Protein AF-A0A024CBB7-F1 (afdb_monomer_lite)

Radius of gyration: 13.37 Å; chains: 1; bounding box: 32×17×32 Å

Sequence (42 aa):
LVTDIPATTGTNFGNEIVSYENPRPTSGIHRIVLVLFRQLGR

Foldseek 3Di:
DWDDADPPGDRVRTHCPDDDDDDDDDDDDDDDDDDDDDDPPD

Organism: Brassica napus (NCBI:txid3708)

Secondary structure (DSSP, 8-state):
-EE-PPTT--GGGSEESS--------SS-----------S--

InterPro domains:
  IPR036610 PEBP-like superfamily [G3DSA:3.90.280.10] (1-42)
  IPR036610 PEBP-like superfamily [SSF49777] (1-40)

Structure (mmCIF, N/CA/C/O backbone):
data_AF-A0A024CBB7-F1
#
_entry.id   AF-A0A024CBB7-F1
#
loop_
_atom_site.group_PDB
_atom_site.id
_atom_site.type_symbol
_atom_site.label_atom_id
_atom_site.label_alt_id
_atom_site.label_comp_id
_atom_site.label_asym_id
_atom_site.label_entity_id
_atom_site.label_seq_id
_atom_site.pdbx_PDB_ins_code
_atom_site.Cartn_x
_atom_site.Cartn_y
_atom_site.Cartn_z
_atom_site.occupancy
_atom_site.B_iso_or_equiv
_atom_site.auth_seq_id
_atom_site.auth_comp_id
_atom_site.auth_asym_id
_atom_site.auth_atom_id
_atom_site.pdbx_PDB_model_num
ATOM 1 N N . LEU A 1 1 ? 1.549 -3.899 0.512 1.00 97.94 1 LEU A N 1
ATOM 2 C CA . LEU A 1 1 ? 0.096 -4.162 0.659 1.00 97.94 1 LEU A CA 1
ATOM 3 C C . LEU A 1 1 ? -0.265 -3.888 2.103 1.00 97.94 1 LEU A C 1
ATOM 5 O O . LEU A 1 1 ? 0.312 -4.519 2.980 1.00 97.94 1 LEU A O 1
ATOM 9 N N . VAL A 1 2 ? -1.165 -2.938 2.334 1.00 98.56 2 VAL A N 1
ATOM 10 C CA . VAL A 1 2 ? -1.595 -2.545 3.680 1.00 98.56 2 VAL A CA 1
ATOM 11 C C . VAL A 1 2 ? -3.100 -2.764 3.776 1.00 98.56 2 VAL A C 1
ATOM 13 O O . VAL A 1 2 ? -3.829 -2.314 2.891 1.00 98.56 2 VAL A O 1
ATOM 16 N N . THR A 1 3 ? -3.546 -3.477 4.806 1.00 98.00 3 THR A N 1
ATOM 17 C CA . THR A 1 3 ? -4.963 -3.759 5.087 1.00 98.00 3 THR A CA 1
ATOM 18 C C . THR A 1 3 ? -5.407 -3.067 6.371 1.00 98.00 3 THR A C 1
ATOM 20 O O . THR A 1 3 ? -4.586 -2.509 7.094 1.00 98.00 3 THR A O 1
ATOM 23 N N . ASP A 1 4 ? -6.709 -3.080 6.651 1.00 97.56 4 ASP A N 1
ATOM 24 C CA . ASP A 1 4 ? -7.301 -2.678 7.933 1.00 97.56 4 ASP A CA 1
ATOM 25 C C . ASP A 1 4 ? -6.988 -1.228 8.335 1.00 97.56 4 ASP A C 1
ATOM 27 O O . ASP A 1 4 ? -6.820 -0.918 9.510 1.00 97.56 4 ASP A O 1
ATOM 31 N N . ILE A 1 5 ? -6.894 -0.329 7.347 1.00 98.00 5 ILE A N 1
ATOM 32 C CA . ILE A 1 5 ? -6.662 1.104 7.564 1.00 98.00 5 ILE A CA 1
ATOM 33 C C . ILE A 1 5 ? -7.960 1.738 8.092 1.00 98.00 5 ILE A C 1
ATOM 35 O O . ILE A 1 5 ? -8.946 1.784 7.346 1.00 98.00 5 ILE A O 1
ATOM 39 N N . PRO A 1 6 ? -7.992 2.282 9.326 1.00 97.50 6 PRO A N 1
ATOM 40 C CA . PRO A 1 6 ? -9.185 2.946 9.840 1.00 97.50 6 PRO A CA 1
ATOM 41 C C . PRO A 1 6 ? -9.581 4.160 8.988 1.00 97.50 6 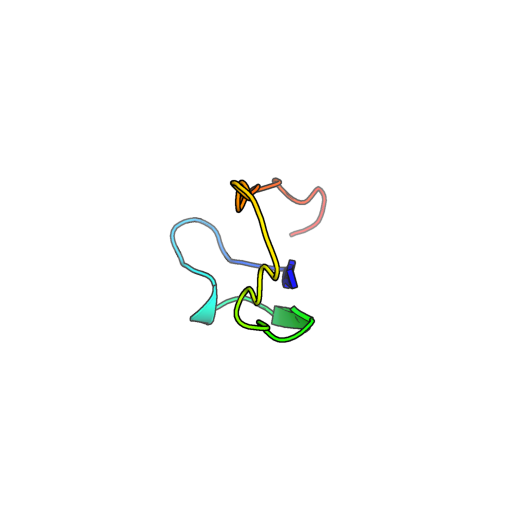PRO A C 1
ATOM 43 O O . PRO A 1 6 ? -8.725 4.918 8.517 1.00 97.50 6 PRO A O 1
ATOM 46 N N . ALA A 1 7 ? -10.886 4.389 8.818 1.00 96.56 7 ALA A N 1
ATOM 47 C CA . ALA A 1 7 ? -11.391 5.536 8.064 1.00 96.56 7 ALA A CA 1
ATOM 48 C C . ALA A 1 7 ? -10.803 6.853 8.592 1.00 96.56 7 ALA A C 1
ATOM 50 O O . ALA A 1 7 ? -10.628 7.019 9.797 1.00 96.56 7 ALA A O 1
ATOM 51 N N . THR A 1 8 ? -10.527 7.801 7.691 1.00 97.19 8 THR A N 1
ATOM 52 C CA . THR A 1 8 ? -9.894 9.107 7.990 1.00 97.19 8 THR A CA 1
ATOM 53 C C . THR A 1 8 ? -8.452 9.053 8.517 1.00 97.19 8 THR A C 1
ATOM 55 O O . THR A 1 8 ? -7.875 10.101 8.791 1.00 97.19 8 THR A O 1
ATOM 58 N N . THR A 1 9 ? -7.842 7.865 8.608 1.00 97.44 9 THR A N 1
ATOM 59 C CA . THR A 1 9 ? -6.420 7.693 8.952 1.00 97.44 9 THR A CA 1
ATOM 60 C C . THR A 1 9 ? -5.576 7.366 7.707 1.00 97.44 9 THR A C 1
ATOM 62 O O . THR A 1 9 ? -5.983 7.660 6.582 1.00 97.44 9 THR A O 1
ATOM 65 N N . GLY A 1 10 ? -4.382 6.794 7.889 1.00 97.38 10 GLY A N 1
ATOM 66 C CA . GLY A 1 10 ? -3.459 6.438 6.809 1.00 97.38 10 GLY A CA 1
ATOM 67 C C . GLY A 1 10 ? -2.772 5.093 7.039 1.00 97.38 10 GLY A C 1
ATOM 68 O O . GLY A 1 10 ? -2.993 4.431 8.050 1.00 97.38 10 GLY A O 1
ATOM 69 N N . THR A 1 11 ? -1.896 4.702 6.113 1.00 97.88 11 THR A N 1
ATOM 70 C CA . THR A 1 11 ? -1.232 3.384 6.096 1.00 97.88 11 THR A CA 1
ATOM 71 C C . THR A 1 11 ? -0.460 3.052 7.373 1.00 97.88 11 THR A C 1
ATOM 73 O O . THR A 1 11 ? -0.374 1.883 7.724 1.00 97.88 11 THR A O 1
ATOM 76 N N . ASN A 1 12 ? 0.039 4.057 8.102 1.00 98.06 12 ASN A N 1
ATOM 77 C CA . ASN A 1 12 ? 0.747 3.870 9.378 1.00 98.06 12 ASN A CA 1
ATOM 78 C C . ASN A 1 12 ? -0.145 3.316 10.504 1.00 98.06 12 ASN A C 1
ATOM 80 O O . ASN A 1 12 ? 0.373 2.853 11.513 1.00 98.06 12 ASN A O 1
ATOM 84 N N . PHE A 1 13 ? -1.467 3.401 10.350 1.00 98.06 13 PHE A N 1
ATOM 85 C CA . PHE A 1 13 ? -2.452 2.863 11.291 1.00 98.06 13 PHE A CA 1
ATOM 86 C C . PHE A 1 13 ? -3.050 1.532 10.814 1.00 98.06 13 PHE A C 1
ATOM 88 O O . PHE A 1 13 ? -3.881 0.961 11.516 1.00 98.06 13 PHE A O 1
ATOM 95 N N . GLY A 1 14 ? -2.669 1.069 9.619 1.00 96.88 14 GLY A N 1
ATOM 96 C CA . GLY A 1 14 ? -3.095 -0.211 9.066 1.00 96.88 14 GLY A CA 1
ATOM 97 C C . GLY A 1 14 ? -2.101 -1.333 9.356 1.00 96.88 14 GLY A C 1
ATOM 98 O O . GLY A 1 14 ? -1.063 -1.144 9.987 1.00 96.88 14 GLY A O 1
ATOM 99 N N . ASN A 1 15 ? -2.422 -2.515 8.848 1.00 97.81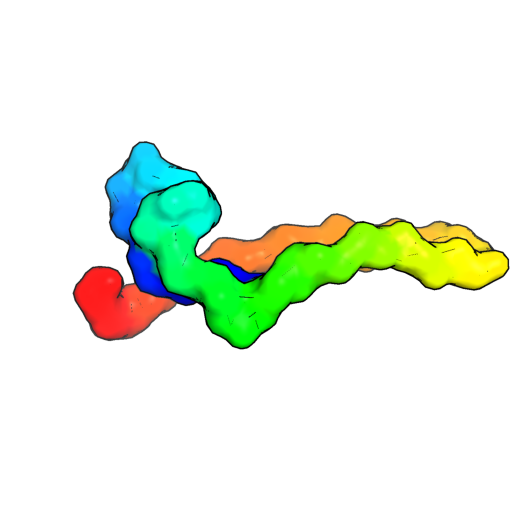 15 ASN A N 1
ATOM 100 C CA . ASN A 1 15 ? -1.599 -3.708 8.936 1.00 97.81 15 ASN A CA 1
ATOM 101 C C . ASN A 1 15 ? -0.807 -3.908 7.634 1.00 97.81 15 ASN A C 1
ATOM 103 O O . ASN A 1 15 ? -1.380 -4.204 6.581 1.00 97.81 15 ASN A O 1
ATOM 107 N N . GLU A 1 16 ? 0.515 -3.735 7.681 1.00 98.25 16 GLU A N 1
ATOM 108 C CA . GLU A 1 16 ? 1.385 -4.008 6.535 1.00 98.25 16 GLU A CA 1
ATOM 109 C C . GLU A 1 16 ? 1.625 -5.518 6.403 1.00 98.25 16 GLU A C 1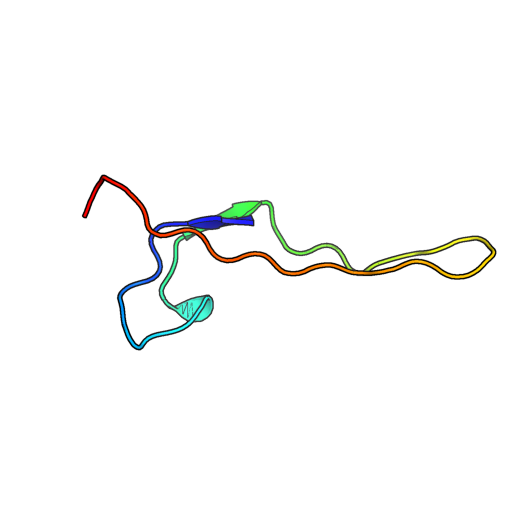
ATOM 111 O O . GLU A 1 16 ? 2.481 -6.095 7.065 1.00 98.25 16 GLU A O 1
ATOM 116 N N . ILE A 1 17 ? 0.862 -6.162 5.518 1.00 98.06 17 ILE A N 1
ATOM 117 C CA . ILE A 1 17 ? 0.983 -7.606 5.255 1.00 98.06 17 ILE A CA 1
ATOM 118 C C . ILE A 1 17 ? 1.960 -7.933 4.120 1.00 98.06 17 ILE A C 1
ATOM 120 O O . ILE A 1 17 ? 2.389 -9.074 3.978 1.00 98.06 17 ILE A O 1
ATOM 124 N N . VAL A 1 18 ? 2.318 -6.940 3.302 1.00 98.12 18 VAL A N 1
ATOM 125 C CA . VAL A 1 18 ? 3.433 -7.033 2.351 1.00 98.12 18 VAL A CA 1
ATOM 126 C C . VAL A 1 18 ? 4.216 -5.737 2.434 1.00 98.12 18 VAL A C 1
ATOM 128 O O . VAL A 1 18 ? 3.653 -4.683 2.111 1.00 98.12 18 VAL A O 1
ATOM 131 N N . SER A 1 19 ? 5.487 -5.832 2.822 1.00 97.81 19 SER A N 1
ATOM 132 C CA . SER A 1 19 ? 6.373 -4.678 2.945 1.00 97.81 19 SER A CA 1
ATOM 133 C C . SER A 1 19 ? 6.518 -3.923 1.632 1.00 97.81 19 SER A C 1
ATOM 135 O O . SER A 1 19 ? 6.559 -4.524 0.555 1.00 97.81 19 SER A O 1
ATOM 137 N N . TYR A 1 20 ? 6.587 -2.597 1.712 1.00 97.81 20 TYR A N 1
ATOM 138 C CA . TYR A 1 20 ? 6.904 -1.782 0.546 1.00 97.81 20 TYR A CA 1
ATOM 139 C C . TYR A 1 20 ? 8.283 -2.142 -0.025 1.00 97.81 20 TYR A C 1
ATOM 141 O O . TYR A 1 20 ? 9.299 -2.075 0.667 1.00 97.81 20 TYR A O 1
ATOM 149 N N . GLU A 1 21 ? 8.319 -2.452 -1.319 1.00 98.06 21 GLU A N 1
ATOM 150 C CA . GLU A 1 21 ? 9.548 -2.521 -2.102 1.00 98.06 21 GLU A CA 1
ATOM 151 C C . GLU A 1 21 ? 9.604 -1.320 -3.047 1.00 98.06 21 GLU A C 1
ATOM 153 O O . GLU A 1 21 ? 8.627 -0.979 -3.720 1.00 98.06 21 GLU A O 1
ATOM 158 N N . ASN A 1 22 ? 10.762 -0.668 -3.115 1.00 96.88 22 ASN A N 1
ATOM 159 C CA . ASN A 1 22 ? 10.955 0.449 -4.023 1.00 96.88 22 ASN A CA 1
ATOM 160 C C . ASN A 1 22 ? 10.931 -0.032 -5.491 1.00 96.88 22 ASN A C 1
ATOM 162 O O . ASN A 1 22 ? 11.646 -0.981 -5.812 1.00 96.88 22 ASN A O 1
ATOM 166 N N . PRO A 1 23 ? 1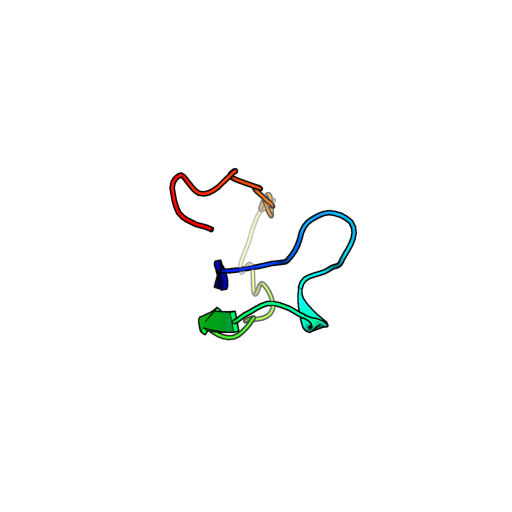0.192 0.624 -6.410 1.00 96.75 23 PRO A N 1
ATOM 167 C CA . PRO A 1 23 ? 10.213 0.259 -7.824 1.00 96.75 23 PRO A CA 1
ATOM 168 C C . PRO A 1 23 ? 11.632 0.303 -8.405 1.00 96.75 23 PRO A C 1
ATOM 170 O O . PRO A 1 23 ? 12.363 1.275 -8.203 1.00 96.75 23 PRO A O 1
ATOM 173 N N . ARG A 1 24 ? 12.013 -0.735 -9.159 1.00 97.12 24 ARG A N 1
ATOM 174 C CA . ARG A 1 24 ? 13.308 -0.839 -9.860 1.00 97.12 24 ARG A CA 1
ATOM 175 C C . ARG A 1 24 ? 13.095 -1.147 -11.348 1.00 97.12 24 ARG A C 1
ATOM 177 O O . ARG A 1 24 ? 13.394 -2.256 -11.792 1.00 97.12 24 ARG A O 1
ATOM 184 N N . PRO A 1 25 ? 12.525 -0.209 -12.126 1.00 96.06 25 PRO A N 1
ATOM 185 C CA . PRO A 1 25 ? 12.326 -0.417 -13.554 1.00 96.06 25 PRO A CA 1
ATOM 186 C C . PRO A 1 25 ? 13.679 -0.513 -14.266 1.00 96.06 25 PRO A C 1
ATOM 188 O O . PRO A 1 25 ? 14.594 0.257 -13.986 1.00 96.06 25 PRO A O 1
ATOM 191 N N . THR A 1 26 ? 13.806 -1.450 -15.199 1.00 97.19 26 THR A N 1
ATOM 192 C CA . THR A 1 26 ? 15.063 -1.691 -15.927 1.00 97.19 26 THR A CA 1
ATOM 193 C C . THR A 1 26 ? 15.121 -0.984 -17.279 1.00 97.19 26 THR A C 1
ATOM 195 O O . THR A 1 26 ? 16.206 -0.650 -17.743 1.00 97.19 26 THR A O 1
ATOM 198 N N . SER A 1 27 ? 13.977 -0.744 -17.926 1.00 97.06 27 SER A N 1
ATOM 199 C CA . SER A 1 27 ? 13.889 -0.023 -19.202 1.00 97.06 27 SER A CA 1
ATOM 200 C C . SER A 1 27 ? 12.451 0.413 -19.501 1.00 97.06 27 SER A C 1
ATOM 202 O O . SER A 1 27 ? 11.500 -0.245 -19.071 1.00 97.06 27 SER A O 1
ATOM 204 N N . GLY A 1 28 ? 12.291 1.497 -20.264 1.00 97.06 28 GLY A N 1
ATOM 205 C CA . GLY A 1 28 ? 10.994 2.046 -20.672 1.00 97.06 28 GLY A CA 1
ATOM 206 C C . GLY A 1 28 ? 10.254 2.818 -19.570 1.00 97.06 28 GLY A C 1
ATOM 207 O O . GLY A 1 28 ? 10.817 3.149 -18.529 1.00 97.06 28 GLY A O 1
ATOM 208 N N . ILE A 1 29 ? 8.974 3.123 -19.812 1.00 97.75 29 ILE A N 1
ATOM 209 C CA . ILE A 1 29 ? 8.114 3.893 -18.896 1.00 97.75 29 ILE A CA 1
ATOM 210 C C . ILE A 1 29 ? 7.205 2.934 -18.115 1.00 97.75 29 ILE A C 1
ATOM 212 O O . ILE A 1 29 ? 6.396 2.222 -18.709 1.00 97.75 29 ILE A O 1
ATOM 216 N N . HIS A 1 30 ? 7.306 2.946 -16.782 1.00 97.94 30 HIS A N 1
ATOM 217 C CA . HIS A 1 30 ? 6.518 2.095 -15.879 1.00 97.94 30 HIS A CA 1
ATOM 218 C C . HIS A 1 30 ? 5.519 2.943 -15.093 1.00 97.94 30 HIS A C 1
ATOM 220 O O . HIS A 1 30 ? 5.884 3.951 -14.493 1.00 97.94 30 HIS A O 1
ATOM 226 N N . ARG A 1 31 ? 4.247 2.536 -15.079 1.00 97.38 31 ARG A N 1
ATOM 227 C CA . ARG A 1 31 ? 3.202 3.193 -14.281 1.00 97.38 31 ARG A CA 1
ATOM 228 C C . ARG A 1 31 ? 3.133 2.523 -12.915 1.00 97.38 31 ARG A C 1
ATOM 230 O O . ARG A 1 31 ? 2.884 1.324 -12.847 1.00 97.38 31 ARG A O 1
ATOM 237 N N . ILE A 1 32 ? 3.302 3.296 -11.850 1.00 97.81 32 ILE A N 1
ATOM 238 C CA . ILE A 1 32 ? 3.107 2.824 -10.477 1.00 97.81 32 ILE A CA 1
ATOM 239 C C . ILE A 1 32 ? 1.702 3.223 -10.046 1.00 97.81 32 ILE A C 1
ATOM 241 O O . ILE A 1 32 ? 1.348 4.399 -10.090 1.00 97.81 32 ILE A O 1
ATOM 245 N N . VAL A 1 33 ? 0.886 2.235 -9.689 1.00 98.00 33 VAL A N 1
ATOM 246 C CA . VAL A 1 33 ? -0.540 2.428 -9.417 1.00 98.00 33 VAL A CA 1
ATOM 247 C C . VAL A 1 33 ? -0.814 2.158 -7.948 1.00 98.00 33 VAL A C 1
ATOM 249 O O . VAL A 1 33 ? -0.410 1.130 -7.409 1.00 98.00 33 VAL A O 1
ATOM 252 N N . LEU A 1 34 ? -1.532 3.081 -7.318 1.00 97.88 34 LEU A N 1
ATOM 253 C CA . LEU A 1 34 ? -2.084 2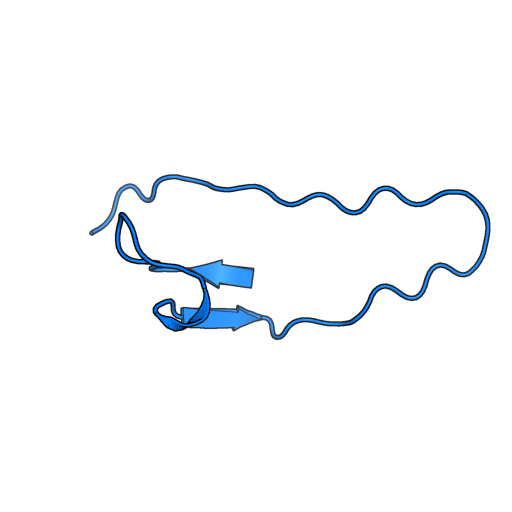.924 -5.981 1.00 97.88 34 LEU A CA 1
ATOM 254 C C . LEU A 1 34 ? -3.591 2.724 -6.117 1.0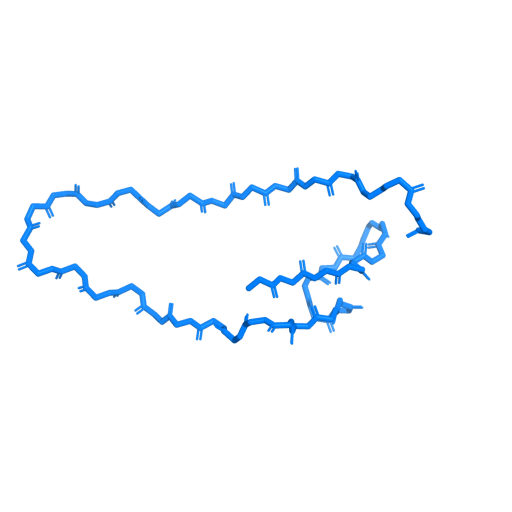0 97.88 34 LEU A C 1
ATOM 256 O O . LEU A 1 34 ? -4.246 3.437 -6.876 1.00 97.88 34 LEU A O 1
ATOM 260 N N . VAL A 1 35 ? -4.137 1.752 -5.393 1.00 98.12 35 VAL A N 1
ATOM 261 C CA . VAL A 1 35 ? -5.571 1.442 -5.407 1.00 98.12 35 VAL A CA 1
ATOM 262 C C . VAL A 1 35 ? -6.052 1.310 -3.968 1.00 98.12 35 VAL A C 1
ATOM 264 O O . VAL A 1 35 ? -5.366 0.705 -3.145 1.00 98.12 35 VAL A O 1
ATOM 267 N N . LEU A 1 36 ? -7.224 1.873 -3.672 1.00 98.00 36 LEU A N 1
ATOM 268 C CA . LEU A 1 36 ? -7.871 1.802 -2.364 1.00 98.00 36 LEU A CA 1
ATOM 269 C C . LEU A 1 36 ? -9.208 1.069 -2.494 1.00 98.00 36 LEU A C 1
ATOM 271 O O . LEU A 1 36 ? -10.031 1.420 -3.337 1.00 98.00 36 LEU A O 1
ATOM 275 N N . PHE A 1 37 ? -9.430 0.077 -1.634 1.00 97.88 37 PHE A N 1
ATOM 276 C CA . PHE A 1 37 ? -10.684 -0.667 -1.552 1.00 97.88 37 PHE A CA 1
ATOM 277 C C . PHE A 1 37 ? -11.321 -0.466 -0.180 1.00 97.88 37 PHE A C 1
ATOM 279 O O . PHE A 1 37 ? -10.625 -0.417 0.832 1.00 97.88 37 PHE A O 1
ATOM 286 N N . ARG A 1 38 ? -12.655 -0.392 -0.140 1.00 97.12 38 ARG A N 1
ATOM 287 C CA . ARG A 1 38 ? -13.412 -0.459 1.113 1.00 97.12 38 ARG A CA 1
ATOM 288 C C . ARG A 1 38 ? -13.614 -1.926 1.487 1.00 97.12 38 ARG A C 1
ATOM 290 O O . ARG A 1 38 ? -14.181 -2.681 0.699 1.00 97.12 38 ARG A O 1
ATOM 297 N N . GLN A 1 39 ? -13.163 -2.319 2.673 1.00 97.06 39 GLN A N 1
ATOM 298 C CA . GLN A 1 39 ? -13.351 -3.677 3.180 1.00 97.06 39 GLN A CA 1
ATOM 299 C C . GLN A 1 39 ? -14.828 -3.923 3.540 1.00 97.06 39 GLN A C 1
ATOM 301 O O . GLN A 1 39 ? -15.539 -3.006 3.949 1.00 97.06 39 GLN A O 1
ATOM 306 N N . LEU A 1 40 ? -15.297 -5.162 3.340 1.00 95.94 40 LEU A N 1
ATOM 307 C CA . LEU A 1 40 ? -16.631 -5.602 3.780 1.00 95.94 40 LEU A CA 1
ATOM 308 C C . LEU A 1 40 ? -16.670 -5.896 5.291 1.00 95.94 40 LEU A C 1
ATOM 310 O O . LEU A 1 40 ? -17.736 -5.845 5.899 1.00 95.94 40 LEU A O 1
ATOM 314 N N . GLY A 1 41 ? -15.509 -6.233 5.867 1.00 82.62 41 GLY A N 1
ATOM 315 C CA . GLY A 1 41 ? -15.275 -6.309 7.310 1.00 82.62 41 GLY A CA 1
ATOM 316 C C . GLY A 1 41 ? -15.037 -4.926 7.922 1.00 82.62 41 GLY A C 1
ATOM 317 O O . GLY A 1 41 ? -15.235 -3.923 7.244 1.00 82.62 41 GLY A O 1
ATOM 318 N N . ARG A 1 42 ? -14.657 -4.895 9.204 1.00 62.94 42 ARG A N 1
ATOM 319 C CA . ARG A 1 42 ? -14.703 -3.690 10.048 1.00 62.94 42 ARG A CA 1
ATOM 320 C C . ARG A 1 42 ? -14.034 -2.456 9.439 1.00 62.94 42 ARG A C 1
ATOM 322 O O . ARG A 1 42 ? -12.874 -2.577 8.999 1.00 62.94 42 ARG A O 1
#

pLDDT: mean 96.37, std 5.72, range [62.94, 98.56]